Protein AF-A0A1V5NQ45-F1 (afdb_monomer_lite)

Radius of gyration: 31.01 Å; chains: 1; bounding box: 49×54×83 Å

Foldseek 3Di:
DVVVVVVVVVVVVVVVVVVVVVVVVVVVVVVVVVVVVVVVCVVPPPPPPPPPVPCPDDPPDDDVCPCPPPDPPPDD

Sequence (76 aa):
MILCSLKYTNHMSKHKSHVDRKRNEYGNAMTKMRLGKMERLNKSAPLIEYNLESFAGKFEIYDPNKKKGRKNNIYI

Structure (mmC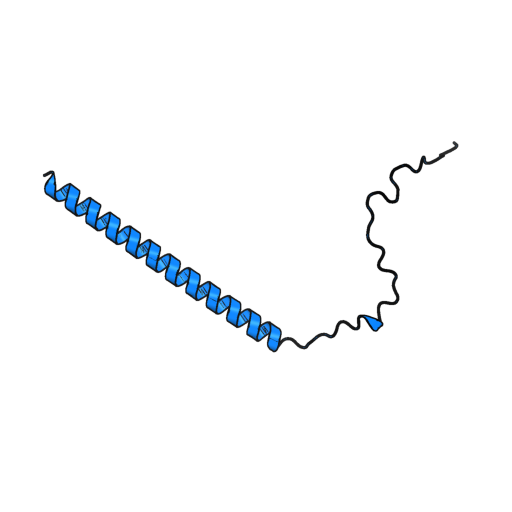IF, N/CA/C/O backbone):
data_AF-A0A1V5NQ45-F1
#
_entry.id   AF-A0A1V5NQ45-F1
#
loop_
_atom_site.group_PDB
_atom_site.id
_atom_site.type_symbol
_atom_site.label_atom_id
_atom_site.label_alt_id
_atom_site.label_comp_id
_atom_site.label_asym_id
_atom_site.label_entity_id
_atom_site.label_seq_id
_atom_site.pdbx_PDB_ins_code
_atom_site.Cartn_x
_atom_site.Cartn_y
_atom_site.Cartn_z
_atom_site.occupancy
_atom_site.B_iso_or_equiv
_atom_site.auth_seq_id
_atom_site.auth_comp_id
_atom_site.auth_asym_id
_atom_site.auth_atom_id
_atom_site.pdbx_PDB_model_num
ATOM 1 N N . MET A 1 1 ? 27.442 7.028 -41.701 1.00 55.34 1 MET A N 1
ATOM 2 C CA . MET A 1 1 ? 27.423 7.066 -40.215 1.00 55.34 1 MET A CA 1
ATOM 3 C C . MET A 1 1 ? 26.073 7.476 -39.606 1.00 55.34 1 MET A C 1
ATOM 5 O O . MET A 1 1 ? 25.729 6.940 -38.562 1.00 55.34 1 MET A O 1
ATOM 9 N N . ILE A 1 2 ? 25.269 8.342 -40.240 1.00 56.59 2 ILE A N 1
ATOM 10 C CA . ILE A 1 2 ? 23.999 8.862 -39.677 1.00 56.59 2 ILE A CA 1
ATOM 11 C C . ILE A 1 2 ? 22.931 7.770 -39.423 1.00 56.59 2 ILE A C 1
ATOM 13 O O . ILE A 1 2 ? 22.282 7.768 -38.379 1.00 56.59 2 ILE A O 1
ATOM 17 N N . LEU A 1 3 ? 22.801 6.776 -40.312 1.00 53.97 3 LEU A N 1
ATOM 18 C CA . LEU A 1 3 ? 21.816 5.687 -40.169 1.00 53.97 3 LEU A CA 1
ATOM 19 C C . LEU A 1 3 ? 22.056 4.768 -38.954 1.00 53.97 3 LEU A C 1
ATOM 21 O O . LEU A 1 3 ? 21.109 4.189 -38.425 1.00 53.97 3 LEU A O 1
ATOM 25 N N . CYS A 1 4 ? 23.310 4.617 -38.519 1.00 53.28 4 CYS A N 1
ATOM 26 C CA . CYS A 1 4 ? 23.658 3.745 -37.394 1.00 53.28 4 CYS A CA 1
ATOM 27 C C . CYS A 1 4 ? 23.242 4.381 -36.056 1.00 53.28 4 CYS A C 1
ATOM 29 O O . CYS A 1 4 ? 22.650 3.720 -35.206 1.00 53.28 4 CYS A O 1
ATOM 31 N N . SER A 1 5 ? 23.439 5.699 -35.927 1.00 57.34 5 SER A N 1
ATOM 32 C CA . SER A 1 5 ? 23.042 6.473 -34.744 1.00 57.34 5 SER A CA 1
ATOM 33 C C . SER A 1 5 ? 21.516 6.505 -34.557 1.00 57.34 5 SER A C 1
ATOM 35 O O . SER A 1 5 ? 21.018 6.263 -33.461 1.00 57.34 5 SER A O 1
ATOM 37 N N . LEU A 1 6 ? 20.749 6.671 -35.644 1.00 61.66 6 LEU A N 1
ATOM 38 C CA . LEU A 1 6 ? 19.276 6.646 -35.611 1.00 61.66 6 LEU A CA 1
ATOM 39 C C . LEU A 1 6 ? 18.685 5.279 -35.221 1.00 61.66 6 LEU A C 1
ATOM 41 O O . LEU A 1 6 ? 17.647 5.216 -34.561 1.00 61.66 6 LEU A O 1
ATOM 45 N N . LYS A 1 7 ? 19.316 4.168 -35.619 1.00 63.34 7 LYS A N 1
ATOM 46 C CA . LYS A 1 7 ? 18.884 2.822 -35.199 1.00 63.34 7 LYS A CA 1
ATOM 47 C C . LYS A 1 7 ? 19.184 2.576 -33.721 1.00 63.34 7 LYS A C 1
ATOM 49 O O . LYS A 1 7 ? 18.345 2.019 -33.014 1.00 63.34 7 LYS A O 1
ATOM 54 N N . TYR A 1 8 ? 20.343 3.037 -33.255 1.00 64.06 8 TYR A N 1
ATOM 55 C CA . TYR A 1 8 ? 20.759 2.923 -31.860 1.00 64.06 8 TYR A CA 1
ATOM 56 C C . TYR A 1 8 ? 19.824 3.692 -30.913 1.00 64.06 8 TYR A C 1
ATOM 58 O O . TYR A 1 8 ? 19.337 3.130 -29.930 1.00 64.06 8 TYR A O 1
ATOM 66 N N . THR A 1 9 ? 19.479 4.941 -31.239 1.00 64.81 9 THR A N 1
ATOM 67 C CA . THR A 1 9 ? 18.561 5.752 -30.418 1.00 64.81 9 THR A CA 1
ATOM 68 C C . THR A 1 9 ? 17.147 5.166 -30.365 1.00 64.81 9 THR A C 1
ATOM 70 O O . THR A 1 9 ? 16.541 5.110 -29.292 1.00 64.81 9 THR A O 1
ATOM 73 N N . ASN A 1 10 ? 16.636 4.646 -31.485 1.00 65.12 10 ASN A N 1
ATOM 74 C CA . ASN A 1 10 ? 15.337 3.966 -31.533 1.00 65.12 10 ASN A CA 1
ATOM 75 C C . ASN A 1 10 ? 15.306 2.679 -30.697 1.00 65.12 10 ASN A C 1
ATOM 77 O O . ASN A 1 10 ? 14.320 2.415 -30.006 1.00 65.12 10 ASN A O 1
ATOM 81 N N . HIS A 1 11 ? 16.376 1.882 -30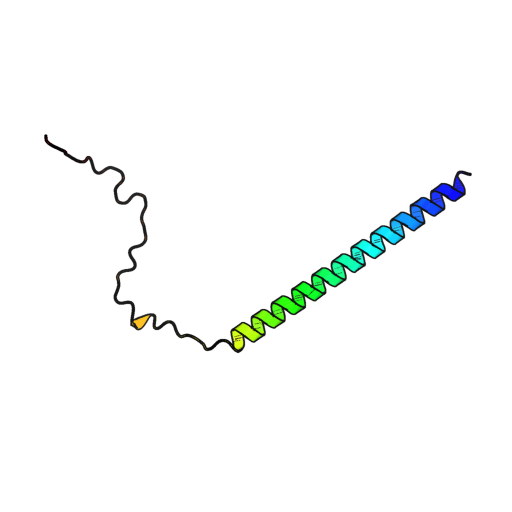.731 1.00 72.00 11 HIS A N 1
ATOM 82 C CA . HIS A 1 11 ? 16.497 0.686 -29.897 1.00 72.00 11 HIS A CA 1
ATOM 83 C C . HIS A 1 11 ? 16.498 1.042 -28.402 1.00 72.00 11 HIS A C 1
ATOM 85 O O . HIS A 1 11 ? 15.769 0.433 -27.617 1.00 72.00 11 HIS A O 1
ATOM 91 N N . MET A 1 12 ? 17.239 2.085 -28.017 1.00 66.31 12 MET A N 1
ATOM 92 C CA . MET A 1 12 ? 17.285 2.547 -26.629 1.00 66.31 12 MET A CA 1
ATOM 93 C C . MET A 1 12 ? 15.948 3.101 -26.131 1.00 66.31 12 MET A C 1
ATOM 95 O O . MET A 1 12 ? 15.572 2.841 -24.987 1.00 66.31 12 MET A O 1
ATOM 99 N N . SER A 1 13 ? 15.202 3.806 -26.986 1.00 71.56 13 SER A N 1
ATOM 100 C CA . SER A 1 13 ? 13.855 4.296 -26.666 1.00 71.56 13 SER A CA 1
ATOM 101 C C . SER A 1 13 ? 12.878 3.142 -26.396 1.00 71.56 13 SER A C 1
ATOM 103 O O . SER A 1 13 ? 12.193 3.123 -25.369 1.00 71.56 13 SER A O 1
ATOM 105 N N . LYS A 1 14 ? 12.888 2.113 -27.255 1.00 71.12 14 LYS A N 1
ATOM 106 C CA . LYS A 1 14 ? 12.067 0.903 -27.076 1.00 71.12 14 LYS A CA 1
ATOM 107 C C . LYS A 1 14 ? 12.448 0.133 -25.812 1.00 71.12 14 LYS A C 1
ATOM 109 O O . LYS A 1 14 ? 11.568 -0.282 -25.061 1.00 71.12 14 LYS A O 1
ATOM 114 N N . HIS A 1 15 ? 13.746 -0.023 -25.551 1.00 76.00 15 HIS A N 1
ATOM 115 C CA . HIS A 1 15 ? 14.237 -0.688 -24.346 1.00 76.00 15 HIS A CA 1
ATOM 116 C C . HIS A 1 15 ? 13.825 0.066 -23.075 1.00 76.00 15 HIS A C 1
ATOM 118 O O . HIS A 1 15 ? 13.327 -0.547 -22.133 1.00 76.00 15 HIS A O 1
ATOM 124 N N . LYS A 1 16 ? 13.968 1.398 -23.053 1.00 73.50 16 LYS A N 1
ATOM 125 C CA . LYS A 1 16 ? 13.551 2.233 -21.917 1.00 73.50 16 LYS A CA 1
ATOM 126 C C . LYS A 1 16 ? 12.050 2.097 -21.643 1.00 73.50 16 LYS A C 1
ATOM 128 O O . LYS A 1 16 ? 11.673 1.780 -20.521 1.00 73.50 16 LYS A O 1
ATOM 133 N N . SER A 1 17 ? 11.217 2.209 -22.681 1.00 80.38 17 SER A N 1
ATOM 134 C CA . SER A 1 17 ? 9.766 2.001 -22.569 1.00 80.38 17 SER A CA 1
ATOM 135 C C . SER A 1 17 ? 9.412 0.601 -22.048 1.00 80.38 17 SER A C 1
ATOM 137 O O . SER A 1 17 ? 8.540 0.453 -21.191 1.00 80.38 17 SER A O 1
ATOM 139 N N . HIS A 1 18 ? 10.123 -0.435 -22.505 1.00 83.94 18 HIS A N 1
ATOM 140 C CA . HIS A 1 1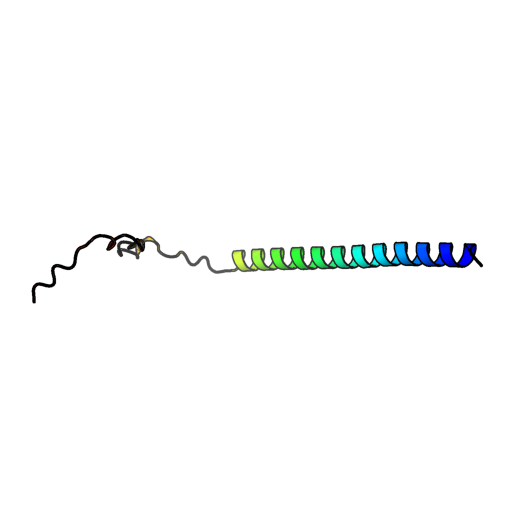8 ? 9.928 -1.802 -22.031 1.00 83.94 18 HIS A CA 1
ATOM 141 C C . HIS A 1 18 ? 10.274 -1.966 -20.542 1.00 83.94 18 HIS A C 1
ATOM 143 O O . HIS A 1 18 ? 9.512 -2.588 -19.799 1.00 83.94 18 HIS A O 1
ATOM 149 N N . VAL A 1 19 ? 11.399 -1.398 -20.101 1.00 83.56 19 VAL A N 1
ATOM 150 C CA . VAL A 1 19 ? 11.834 -1.427 -18.696 1.00 83.56 19 VAL A CA 1
ATOM 151 C C . VAL A 1 19 ? 10.853 -0.670 -17.802 1.00 83.56 19 VAL A C 1
ATOM 153 O O . VAL A 1 19 ? 10.443 -1.204 -16.770 1.00 83.56 19 VAL A O 1
ATOM 156 N N . ASP A 1 20 ? 10.422 0.523 -18.214 1.00 83.12 20 ASP A N 1
ATOM 157 C CA . ASP A 1 20 ? 9.458 1.334 -17.462 1.00 83.12 20 ASP A CA 1
ATOM 158 C C . ASP A 1 20 ? 8.110 0.611 -17.335 1.00 83.12 20 ASP A C 1
ATOM 160 O O . ASP A 1 20 ? 7.547 0.515 -16.241 1.00 83.12 20 ASP A O 1
ATOM 164 N N . ARG A 1 21 ? 7.634 -0.012 -18.421 1.00 88.38 21 ARG A N 1
ATOM 165 C CA . ARG A 1 21 ? 6.430 -0.853 -18.397 1.00 88.38 21 ARG A CA 1
ATOM 166 C C . ARG A 1 21 ? 6.567 -2.009 -17.407 1.00 88.38 21 ARG A C 1
ATOM 168 O O . ARG A 1 21 ? 5.661 -2.233 -16.609 1.00 88.38 21 ARG A O 1
ATOM 175 N N . LYS A 1 22 ? 7.696 -2.724 -17.418 1.00 88.19 22 LYS A N 1
ATOM 176 C CA . LYS A 1 22 ? 7.935 -3.850 -16.501 1.00 88.19 22 LYS A CA 1
ATOM 177 C C . LYS A 1 22 ? 8.021 -3.412 -15.040 1.00 88.19 22 LYS A C 1
ATOM 179 O O . LYS A 1 22 ? 7.475 -4.094 -14.173 1.00 88.19 22 LYS A O 1
ATOM 184 N N . ARG A 1 23 ? 8.637 -2.260 -14.763 1.00 85.56 23 ARG A N 1
ATOM 185 C CA . ARG A 1 23 ? 8.671 -1.667 -13.418 1.00 85.56 23 ARG A CA 1
ATOM 186 C C . ARG A 1 23 ? 7.260 -1.327 -12.926 1.00 85.56 23 ARG A C 1
ATOM 188 O O . ARG A 1 23 ? 6.933 -1.639 -11.782 1.00 85.56 23 ARG A O 1
ATOM 195 N N . ASN A 1 24 ? 6.419 -0.762 -13.792 1.00 88.44 24 ASN A N 1
ATOM 196 C CA . ASN A 1 24 ? 5.030 -0.436 -13.463 1.00 88.44 24 ASN A CA 1
ATOM 197 C C . ASN A 1 24 ? 4.181 -1.697 -13.230 1.00 88.44 24 ASN A C 1
ATOM 199 O O . ASN A 1 24 ? 3.445 -1.765 -12.248 1.00 88.44 24 ASN A O 1
ATOM 203 N N . GLU A 1 25 ? 4.319 -2.721 -14.080 1.00 92.31 25 GLU A N 1
ATOM 204 C CA . GLU A 1 25 ? 3.648 -4.020 -13.905 1.00 92.31 25 GLU A CA 1
ATOM 205 C C . GLU A 1 25 ? 3.987 -4.647 -12.544 1.00 92.31 25 GLU A C 1
ATOM 207 O O . GLU A 1 25 ? 3.091 -5.077 -11.814 1.00 92.31 25 GLU A O 1
ATOM 212 N N . TYR A 1 26 ? 5.26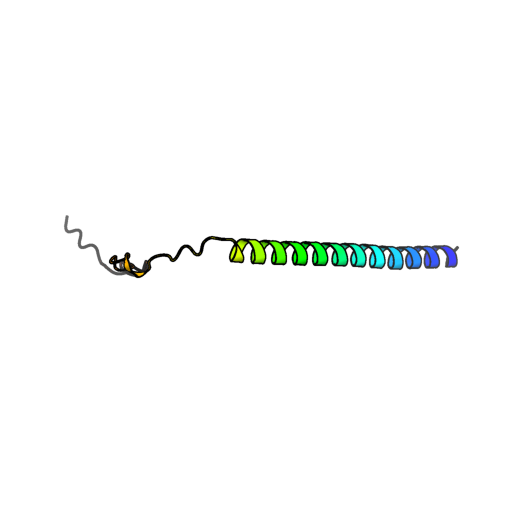8 -4.634 -12.169 1.00 91.06 26 TYR A N 1
ATOM 213 C CA . TYR A 1 26 ? 5.720 -5.147 -10.879 1.00 91.06 26 TYR A CA 1
ATOM 214 C C . TYR A 1 26 ? 5.172 -4.331 -9.698 1.00 91.06 26 TYR A C 1
ATOM 216 O O . TYR A 1 26 ? 4.639 -4.901 -8.744 1.00 91.06 26 TYR A O 1
ATOM 224 N N . GLY A 1 27 ? 5.245 -2.997 -9.769 1.00 89.25 27 GLY A N 1
ATOM 225 C CA . GLY A 1 27 ? 4.708 -2.110 -8.730 1.00 89.25 27 GLY A CA 1
ATOM 226 C C . GLY A 1 27 ? 3.203 -2.301 -8.505 1.00 89.25 27 GLY A C 1
ATOM 227 O O . GLY A 1 27 ? 2.742 -2.377 -7.360 1.00 89.25 27 GLY A O 1
ATOM 228 N N . ASN A 1 28 ? 2.444 -2.479 -9.588 1.00 91.75 28 ASN A N 1
ATOM 229 C CA . ASN A 1 28 ? 1.010 -2.756 -9.532 1.00 91.75 28 ASN A CA 1
ATOM 230 C C . ASN A 1 28 ? 0.719 -4.125 -8.897 1.00 91.75 28 ASN A C 1
ATOM 232 O O . ASN A 1 28 ? -0.160 -4.233 -8.037 1.00 91.75 28 ASN A O 1
ATOM 236 N N . ALA A 1 29 ? 1.480 -5.162 -9.265 1.00 91.44 29 ALA A N 1
ATOM 237 C CA . ALA A 1 29 ? 1.335 -6.499 -8.692 1.00 91.44 29 ALA A CA 1
ATOM 238 C C . ALA A 1 29 ? 1.615 -6.511 -7.178 1.00 91.44 29 ALA A C 1
ATOM 240 O O . ALA A 1 29 ? 0.827 -7.063 -6.404 1.00 91.44 29 ALA A O 1
ATOM 241 N N . MET A 1 30 ? 2.684 -5.838 -6.740 1.00 91.00 30 MET A N 1
ATOM 242 C CA . MET A 1 30 ? 3.036 -5.710 -5.321 1.00 91.00 30 MET A CA 1
ATOM 243 C C . MET A 1 30 ? 1.962 -4.969 -4.522 1.00 91.00 30 MET A C 1
ATOM 245 O O . MET A 1 30 ? 1.584 -5.407 -3.432 1.00 91.00 30 MET A O 1
ATOM 249 N N . THR A 1 31 ? 1.428 -3.881 -5.078 1.00 89.94 31 THR A N 1
ATOM 250 C CA . THR A 1 31 ? 0.336 -3.120 -4.456 1.00 89.94 31 THR A CA 1
ATOM 251 C C . THR A 1 31 ? -0.915 -3.985 -4.296 1.00 89.94 31 THR A C 1
ATOM 253 O O . THR A 1 31 ? -1.476 -4.058 -3.201 1.00 89.94 31 THR A O 1
ATOM 256 N N . LYS A 1 32 ? -1.307 -4.723 -5.343 1.00 93.12 32 LYS A N 1
ATOM 257 C CA . LYS A 1 32 ? -2.464 -5.632 -5.303 1.00 93.12 32 LYS A CA 1
ATOM 258 C C . LYS A 1 32 ? -2.295 -6.738 -4.257 1.00 93.12 32 LYS A C 1
ATOM 260 O O . LYS A 1 32 ? -3.220 -7.015 -3.496 1.00 93.12 32 LYS A O 1
ATOM 265 N N . MET A 1 33 ? -1.105 -7.337 -4.175 1.00 92.81 33 MET A N 1
ATOM 266 C CA . MET A 1 33 ? -0.790 -8.343 -3.157 1.00 92.81 33 MET A CA 1
ATOM 267 C C . MET A 1 33 ? -0.903 -7.766 -1.738 1.00 92.81 33 MET A C 1
ATOM 269 O O . MET A 1 33 ? -1.459 -8.417 -0.849 1.00 92.81 33 MET A O 1
ATOM 273 N N . ARG A 1 34 ? -0.392 -6.548 -1.519 1.00 90.38 34 ARG A N 1
ATOM 274 C CA . ARG A 1 34 ? -0.442 -5.877 -0.214 1.00 90.38 34 ARG A CA 1
ATOM 275 C C . ARG A 1 34 ? -1.879 -5.595 0.217 1.00 90.38 34 ARG A C 1
ATOM 277 O O . ARG A 1 34 ? -2.214 -5.905 1.356 1.00 90.38 34 ARG A O 1
ATOM 284 N N . LEU A 1 35 ? -2.722 -5.088 -0.684 1.00 90.94 35 LEU A N 1
ATOM 285 C CA . LEU A 1 35 ? -4.146 -4.866 -0.408 1.00 90.94 35 LEU A CA 1
ATOM 286 C C . LEU A 1 35 ? -4.853 -6.173 -0.025 1.00 90.94 35 LEU A C 1
ATOM 288 O O . LEU A 1 35 ? -5.466 -6.243 1.036 1.00 90.94 35 LEU A O 1
ATOM 292 N N . GLY A 1 36 ? -4.658 -7.247 -0.797 1.00 90.50 36 GLY A N 1
ATOM 293 C CA . GLY A 1 36 ? -5.247 -8.550 -0.468 1.00 90.50 36 GLY A CA 1
ATOM 294 C C . GLY A 1 36 ? -4.758 -9.124 0.869 1.00 90.50 36 GLY A C 1
ATOM 295 O O . GLY A 1 36 ? -5.514 -9.785 1.581 1.00 90.50 36 GLY A O 1
ATOM 296 N N . LYS A 1 37 ? -3.503 -8.859 1.261 1.00 87.94 37 LYS A N 1
ATOM 297 C CA . LYS A 1 37 ? -2.994 -9.234 2.589 1.00 87.94 37 LYS A CA 1
ATOM 298 C C . LYS A 1 37 ? -3.677 -8.429 3.698 1.00 87.94 37 LYS A C 1
ATOM 300 O O . LYS A 1 37 ? -4.051 -9.027 4.701 1.00 87.94 37 LYS A O 1
ATOM 305 N N . MET A 1 38 ? -3.855 -7.121 3.513 1.00 82.50 38 MET A N 1
ATOM 306 C CA . MET A 1 38 ? -4.547 -6.261 4.480 1.00 82.50 38 MET A CA 1
ATOM 307 C C . MET A 1 38 ? -6.011 -6.664 4.650 1.00 82.50 38 MET A C 1
ATOM 309 O O . MET A 1 38 ? -6.473 -6.761 5.778 1.00 82.50 38 MET A O 1
ATOM 313 N N . GLU A 1 39 ? -6.721 -6.974 3.565 1.00 83.75 39 GLU A N 1
ATOM 314 C CA . GLU A 1 39 ? -8.106 -7.454 3.640 1.00 83.75 39 GLU A CA 1
ATOM 315 C C . GLU A 1 39 ? -8.221 -8.775 4.401 1.00 83.75 39 GLU A C 1
ATOM 317 O O . GLU A 1 39 ? -9.111 -8.930 5.235 1.00 83.75 39 GLU A O 1
ATOM 322 N N . ARG A 1 40 ? -7.310 -9.728 4.153 1.00 81.25 40 ARG A N 1
ATOM 323 C CA . ARG A 1 40 ? -7.275 -10.988 4.911 1.00 81.25 40 ARG A CA 1
ATOM 324 C C . ARG A 1 40 ? -6.999 -10.748 6.387 1.00 81.25 40 ARG A C 1
ATOM 326 O O . ARG A 1 40 ? -7.700 -11.318 7.209 1.00 81.25 40 ARG A O 1
ATOM 333 N N . LEU A 1 41 ? -6.025 -9.893 6.698 1.00 76.56 41 LEU A N 1
ATOM 334 C CA . LEU A 1 41 ? -5.709 -9.521 8.075 1.00 76.56 41 LEU A CA 1
ATOM 335 C C . LEU A 1 41 ? -6.884 -8.824 8.758 1.00 76.56 41 LEU A C 1
ATOM 337 O O . LEU A 1 41 ? -7.142 -9.115 9.914 1.00 76.56 41 LEU A O 1
ATOM 341 N N . ASN A 1 42 ? -7.620 -7.965 8.050 1.00 76.44 42 ASN A N 1
ATOM 342 C CA . ASN A 1 42 ? -8.805 -7.295 8.581 1.00 76.44 42 ASN A CA 1
ATOM 343 C C . ASN A 1 42 ? -9.956 -8.281 8.839 1.00 76.44 42 ASN A C 1
ATOM 345 O O . ASN A 1 42 ? -10.663 -8.155 9.827 1.00 76.44 42 ASN A O 1
ATOM 349 N N . LYS A 1 43 ? -10.122 -9.298 7.981 1.00 73.44 43 LYS A N 1
ATOM 350 C CA . LYS A 1 43 ? -11.107 -10.376 8.183 1.00 73.44 43 LYS A CA 1
ATOM 351 C C . LYS A 1 43 ? -10.719 -11.344 9.300 1.00 73.44 43 LYS A C 1
ATOM 353 O O . LYS A 1 43 ? -11.598 -11.894 9.949 1.00 73.44 43 LYS A O 1
ATOM 358 N N . SER A 1 44 ? -9.423 -11.603 9.476 1.00 70.56 44 SER A N 1
ATOM 359 C CA . SER A 1 44 ? -8.904 -12.482 10.529 1.00 70.56 44 SER A CA 1
ATOM 360 C C . SER A 1 44 ? -8.640 -11.754 11.842 1.00 70.56 44 SER A C 1
ATOM 362 O O . SER A 1 44 ? -8.340 -12.402 12.841 1.00 70.56 44 SER A O 1
ATOM 364 N N . ALA A 1 45 ? -8.662 -10.421 11.834 1.00 68.56 45 ALA A N 1
ATOM 365 C CA . ALA A 1 45 ? -8.560 -9.647 13.050 1.00 68.56 45 ALA A CA 1
ATOM 366 C C . ALA A 1 45 ? -9.794 -9.980 13.891 1.00 68.56 45 ALA A C 1
ATOM 368 O O . ALA A 1 45 ? -10.908 -9.945 13.358 1.00 68.56 45 ALA A O 1
ATOM 369 N N . PRO A 1 46 ? -9.627 -10.324 15.179 1.00 63.91 46 PRO A N 1
ATOM 370 C CA . PRO A 1 46 ? -10.770 -10.375 16.070 1.00 63.91 46 PRO A CA 1
ATOM 371 C C . PRO A 1 46 ? -11.465 -9.020 15.957 1.00 63.91 46 PRO A C 1
ATOM 373 O O . PRO A 1 46 ? -10.804 -7.983 16.058 1.00 63.91 46 PRO A O 1
ATOM 376 N N . LEU A 1 47 ? -12.770 -9.035 15.676 1.00 62.06 47 LEU A N 1
ATOM 377 C CA . LEU A 1 47 ? -13.608 -7.854 15.798 1.00 62.06 47 LEU A CA 1
ATOM 378 C C . LEU A 1 47 ? -13.519 -7.454 17.267 1.00 62.06 47 LEU A C 1
ATOM 380 O O . LEU A 1 47 ? -14.239 -7.977 18.112 1.00 62.06 47 LEU A O 1
ATOM 384 N N . ILE A 1 48 ? -12.556 -6.596 17.593 1.00 59.91 48 ILE A N 1
ATOM 385 C CA . ILE A 1 48 ? -12.570 -5.876 18.849 1.00 59.91 48 ILE A CA 1
ATOM 386 C C . ILE A 1 48 ? -13.741 -4.930 18.658 1.00 59.91 48 ILE A C 1
ATOM 388 O O . ILE A 1 48 ? -13.602 -3.850 18.083 1.00 59.91 48 ILE A O 1
ATOM 392 N N . GLU A 1 49 ? -14.923 -5.395 19.052 1.00 56.72 49 GLU A N 1
ATOM 393 C CA . GLU A 1 49 ? -16.002 -4.509 19.426 1.00 56.72 49 GLU A CA 1
ATOM 394 C C . GLU A 1 49 ? -15.398 -3.615 20.499 1.00 56.72 49 GLU A C 1
ATOM 396 O O . GLU A 1 49 ? -15.226 -3.992 21.660 1.00 56.72 49 GLU A O 1
ATOM 401 N N . TYR A 1 50 ? -14.953 -2.432 20.081 1.00 54.50 50 TYR A N 1
ATOM 402 C CA . TYR A 1 50 ? -14.807 -1.345 21.014 1.00 54.50 50 TYR A CA 1
ATOM 403 C C . TYR A 1 50 ? -16.203 -1.209 21.603 1.00 54.50 50 TYR A C 1
ATOM 405 O O . TYR A 1 50 ? -17.115 -0.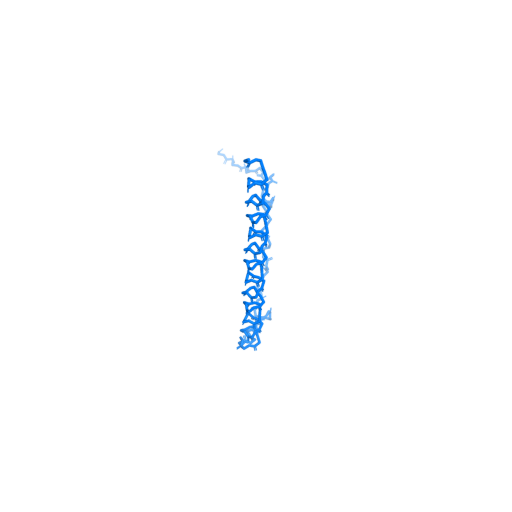775 20.904 1.00 54.50 50 TYR A O 1
ATOM 413 N N . ASN A 1 51 ? -16.388 -1.683 22.837 1.00 55.88 51 ASN A N 1
ATOM 414 C CA . ASN A 1 51 ? -17.592 -1.443 23.612 1.00 55.88 51 ASN A CA 1
ATOM 415 C C . ASN A 1 51 ? -17.716 0.076 23.749 1.00 55.88 51 ASN A C 1
ATOM 417 O O . ASN A 1 51 ? -17.229 0.676 24.702 1.00 55.88 51 ASN A O 1
ATOM 421 N N . LEU A 1 52 ? -18.333 0.715 22.756 1.00 57.66 52 LEU A N 1
ATOM 422 C CA . LEU A 1 52 ? -18.655 2.137 22.776 1.00 57.66 52 LEU A CA 1
ATOM 423 C C . LEU A 1 52 ? -19.653 2.434 23.908 1.00 57.66 52 LEU A C 1
ATOM 425 O O . LEU A 1 52 ? -19.813 3.586 24.294 1.00 57.66 52 LEU A O 1
ATOM 429 N N . GLU A 1 53 ? -20.267 1.393 24.482 1.00 56.69 53 GLU A N 1
ATOM 430 C CA . GLU A 1 53 ? -21.162 1.451 25.636 1.00 56.69 53 GLU A CA 1
ATOM 431 C C . GLU A 1 53 ? -20.446 1.700 26.975 1.00 56.69 53 GLU A C 1
ATOM 433 O O . GLU A 1 53 ? -21.065 2.226 27.897 1.00 56.69 53 GLU A O 1
ATOM 438 N N . SER A 1 54 ? -19.150 1.383 27.115 1.00 55.44 54 SER A N 1
ATOM 439 C CA . SER A 1 54 ? -18.427 1.588 28.385 1.00 55.44 54 SER A CA 1
ATOM 440 C C . SER A 1 54 ? -17.751 2.959 28.501 1.00 55.44 54 SER A C 1
ATOM 442 O O . SER A 1 54 ? -17.247 3.314 29.570 1.00 55.44 54 SER A O 1
ATOM 444 N N . PHE A 1 55 ? -17.780 3.782 27.445 1.00 59.78 55 PHE A N 1
ATOM 445 C CA . PHE A 1 55 ? -17.288 5.156 27.508 1.00 59.78 55 PHE A CA 1
ATOM 446 C C . PHE A 1 55 ? -18.393 6.114 27.979 1.00 59.78 55 PHE A C 1
ATOM 448 O O . PHE A 1 55 ? -18.966 6.879 27.212 1.00 59.78 55 PHE A O 1
ATOM 455 N N . ALA A 1 56 ? -18.650 6.112 29.289 1.00 59.22 56 ALA A N 1
ATOM 456 C CA . ALA A 1 56 ? -19.468 7.124 29.970 1.00 59.22 56 ALA A CA 1
ATOM 457 C C . ALA A 1 56 ? -18.737 8.477 30.152 1.00 59.22 56 ALA A C 1
ATOM 459 O O . ALA A 1 56 ? -19.230 9.384 30.827 1.00 59.22 56 ALA A O 1
ATOM 460 N N . GLY A 1 57 ? -17.536 8.625 29.584 1.00 61.06 57 GLY A N 1
ATOM 461 C CA . GLY A 1 57 ? -16.815 9.888 29.560 1.00 61.06 57 GLY A CA 1
ATOM 462 C C . GLY A 1 57 ? -17.441 10.819 28.529 1.00 61.06 57 GLY A C 1
ATOM 463 O O . GLY A 1 57 ? -17.604 10.458 27.369 1.00 61.06 57 GLY A O 1
ATOM 464 N N . LYS A 1 58 ? -17.775 12.054 28.909 1.00 63.69 58 LYS A N 1
ATOM 465 C CA . LYS A 1 58 ? -18.024 13.089 27.900 1.00 63.69 58 LYS A CA 1
ATOM 466 C C . LYS A 1 58 ? -16.740 13.232 27.084 1.00 63.69 58 LYS A C 1
ATOM 468 O O . LYS A 1 58 ? -15.703 13.580 27.643 1.00 63.69 58 LYS A O 1
ATOM 473 N N . PHE A 1 59 ? -16.797 12.938 25.788 1.00 65.81 59 PHE A N 1
ATOM 474 C CA . PHE A 1 59 ? -15.691 13.209 24.878 1.00 65.81 59 PHE A CA 1
ATOM 475 C C . PHE A 1 59 ? -15.503 14.731 24.832 1.00 65.81 59 PHE A C 1
ATOM 477 O O . PHE A 1 59 ? -16.239 15.442 24.147 1.00 65.81 59 PHE A O 1
ATOM 484 N N . GLU A 1 60 ? -14.584 15.258 25.643 1.00 67.00 60 GLU A N 1
ATOM 485 C CA . GLU A 1 60 ? -14.198 16.666 25.581 1.00 67.00 60 GLU A CA 1
ATOM 486 C C . GLU A 1 60 ? -13.454 16.864 24.257 1.00 67.00 60 GLU A C 1
ATOM 488 O O . GLU A 1 60 ? -12.254 16.613 24.149 1.00 67.00 60 GLU A O 1
ATOM 493 N N . ILE A 1 61 ? -14.186 17.288 23.225 1.00 75.25 61 ILE A N 1
ATOM 494 C CA . ILE A 1 61 ? -13.592 17.767 21.979 1.00 75.25 61 ILE A CA 1
ATOM 495 C C . ILE A 1 61 ? -12.694 18.943 22.359 1.00 75.25 61 ILE A C 1
ATOM 497 O O . ILE A 1 61 ? -13.161 19.945 22.909 1.00 75.25 61 ILE A O 1
ATOM 501 N N . TYR A 1 62 ? -11.394 18.803 22.101 1.00 71.62 62 TYR A N 1
ATOM 502 C CA . TYR A 1 62 ? -10.439 19.879 22.307 1.00 71.62 62 TYR A CA 1
ATOM 503 C C . TYR A 1 62 ? -10.827 21.064 21.419 1.00 71.62 62 TYR A C 1
ATOM 505 O O . TYR A 1 62 ? -10.658 21.025 20.202 1.00 71.62 62 TYR A O 1
ATOM 513 N N . ASP A 1 63 ? -11.363 22.114 22.039 1.00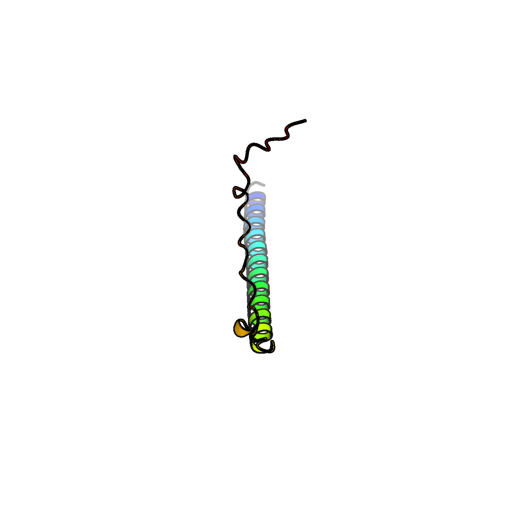 75.94 63 ASP A N 1
ATOM 514 C CA . ASP A 1 63 ? -11.598 23.397 21.392 1.00 75.94 63 ASP A CA 1
ATOM 515 C C . ASP A 1 63 ? -10.422 24.337 21.717 1.00 75.94 63 ASP A C 1
ATOM 517 O O . ASP A 1 63 ? -10.329 24.846 22.845 1.00 75.94 63 ASP A O 1
ATOM 521 N N . PRO A 1 64 ? -9.517 24.595 20.751 1.00 69.88 64 PRO A N 1
ATOM 522 C CA . PRO A 1 64 ? -8.364 25.472 20.950 1.00 69.88 64 PRO A CA 1
ATOM 523 C C . PRO A 1 64 ? -8.760 26.928 21.244 1.00 69.88 64 PRO A C 1
ATOM 525 O O . PRO A 1 64 ? -7.927 27.708 21.708 1.00 69.88 64 PRO A O 1
ATOM 528 N N . ASN A 1 65 ? -10.022 27.310 21.021 1.00 75.19 65 ASN A N 1
ATOM 529 C CA . ASN A 1 65 ? -10.537 28.650 21.287 1.00 75.19 65 ASN A CA 1
ATOM 530 C C . ASN A 1 65 ? -11.318 28.761 22.606 1.00 75.19 65 ASN A C 1
ATOM 532 O O . ASN A 1 65 ? -11.652 29.878 23.000 1.00 75.19 65 ASN A O 1
ATOM 536 N N . LYS A 1 66 ? -11.527 27.666 23.356 1.00 73.00 66 LYS A N 1
ATOM 537 C CA . LYS A 1 66 ? -12.324 27.638 24.608 1.00 73.00 66 LYS A CA 1
ATOM 538 C C . LYS A 1 66 ? -11.846 28.633 25.680 1.00 73.00 66 LYS A C 1
ATOM 540 O O . LYS A 1 66 ? -12.600 29.000 26.580 1.00 73.00 66 LYS A O 1
ATOM 545 N N . LYS A 1 67 ? -10.582 29.069 25.610 1.00 65.25 67 LYS A N 1
ATOM 546 C CA . LYS A 1 67 ? -9.967 30.052 26.527 1.00 65.25 67 LYS A CA 1
ATOM 547 C C . LYS A 1 67 ? -9.589 31.380 25.857 1.00 65.25 67 LYS A C 1
ATOM 549 O O . LYS A 1 67 ? -9.069 32.269 26.531 1.00 65.25 67 LYS A O 1
ATOM 554 N N . LYS A 1 68 ? -9.845 31.544 24.558 1.00 64.75 68 LYS A N 1
ATOM 555 C CA . LYS A 1 68 ? -9.476 32.749 23.810 1.00 64.75 68 LYS A CA 1
ATOM 556 C C . LYS A 1 68 ? -10.444 33.878 24.180 1.00 64.75 68 LYS A C 1
ATOM 558 O O . LYS A 1 68 ? -11.617 33.828 23.840 1.00 64.75 68 LYS A O 1
ATOM 563 N N . GLY A 1 69 ? -9.960 34.872 24.925 1.00 63.50 69 GLY A N 1
ATOM 564 C CA . GLY A 1 69 ? -10.752 36.039 25.345 1.00 63.50 69 GLY A CA 1
ATOM 565 C C . GLY A 1 69 ? -11.134 36.087 26.827 1.00 63.50 69 GLY A C 1
ATOM 566 O O . GLY A 1 69 ? -11.706 37.085 27.262 1.00 63.50 69 GLY A O 1
ATOM 567 N N . ARG A 1 70 ? -10.772 35.082 27.641 1.00 62.59 70 ARG A N 1
ATOM 568 C CA . ARG A 1 70 ? -10.831 35.244 29.102 1.00 62.59 70 ARG A CA 1
ATOM 569 C C . ARG A 1 70 ? -9.705 36.184 29.525 1.00 62.59 70 ARG A C 1
ATOM 571 O O . ARG A 1 70 ? -8.542 35.792 29.550 1.00 62.59 70 ARG A O 1
ATOM 578 N N . LYS A 1 71 ? -10.050 37.436 29.832 1.00 60.81 71 LYS A N 1
ATOM 579 C CA . LYS A 1 71 ? -9.156 38.338 30.558 1.00 60.81 71 LYS A CA 1
ATOM 580 C C . LYS A 1 71 ? -8.928 37.706 31.930 1.00 60.81 71 LYS A C 1
ATOM 582 O O . LYS A 1 71 ? -9.858 37.618 32.727 1.00 60.81 71 LYS A O 1
ATOM 587 N N . ASN A 1 72 ? -7.724 37.198 32.172 1.00 56.84 72 ASN A N 1
ATOM 588 C CA . ASN A 1 72 ? -7.302 36.866 33.524 1.00 56.84 72 ASN A CA 1
ATOM 589 C C . ASN A 1 72 ? -7.293 38.187 34.297 1.00 56.84 72 ASN A C 1
ATOM 591 O O . ASN A 1 72 ? -6.370 38.982 34.141 1.00 56.84 72 ASN A O 1
ATOM 595 N N . ASN A 1 73 ? -8.332 38.445 35.090 1.00 54.44 73 ASN A N 1
ATOM 596 C CA . ASN A 1 73 ? -8.282 39.478 36.115 1.00 54.44 73 ASN A CA 1
ATOM 597 C C . ASN A 1 73 ? -7.355 38.966 37.222 1.00 54.44 73 ASN A C 1
ATOM 599 O O . ASN A 1 73 ? -7.807 38.458 38.245 1.00 54.44 73 ASN A O 1
ATOM 603 N N . ILE A 1 74 ? -6.048 39.038 36.971 1.00 53.66 74 ILE A N 1
ATOM 604 C CA . ILE A 1 74 ? -5.042 38.992 38.025 1.00 53.66 74 ILE A CA 1
ATOM 605 C C . ILE A 1 74 ? -5.098 40.379 38.663 1.00 53.66 74 ILE A C 1
ATOM 607 O O . ILE A 1 74 ? -4.475 41.317 38.174 1.00 53.66 74 ILE A O 1
ATOM 611 N N . TYR A 1 75 ? -5.926 40.525 39.694 1.00 44.22 75 TYR A N 1
ATOM 612 C CA . TYR A 1 75 ? -5.734 41.595 40.663 1.00 44.22 75 TYR A CA 1
ATOM 613 C C . TYR A 1 75 ? -4.547 41.164 41.534 1.00 44.22 75 TYR A C 1
ATOM 615 O O . TYR A 1 75 ? -4.639 40.150 42.227 1.00 44.22 75 TYR A O 1
ATOM 623 N N . ILE A 1 76 ? -3.420 41.867 41.386 1.00 42.25 76 ILE A N 1
ATOM 624 C CA . ILE A 1 76 ? -2.335 41.915 42.378 1.00 42.25 76 ILE A CA 1
ATOM 625 C C . ILE A 1 76 ? -2.767 42.908 43.454 1.00 42.25 76 ILE A C 1
ATOM 627 O O . ILE A 1 76 ? -3.318 43.962 43.056 1.00 42.25 76 ILE A O 1
#

Secondary structure (DSSP, 8-state):
-HHHHHHHHHHHHHHHHHHHHHHHHHHHHHHHHHHHHHHHHHHHS------TTS--S------TTTTTT-------

pLDDT: mean 71.21, std 13.4, range [42.25, 93.12]